Protein AF-A0A8J4USP8-F1 (afdb_monomer)

Foldseek 3Di:
DDDPDDDDDPVVVVVVVVVVVVVVVVVVVVVQFKDKDKDWDWDADPVGDIDIDIDIDIDTDDPVDDSDDDDDDDDD

Sequence (76 aa):
MLEHSISRSKGKDRVFTVLELFLCFFLTVSAKDTAFVEVVLFESSPNGDYTTYTTGLQGRFSRAGATISAEGEIVQ

Organism: Clarias magur (NCBI:txid1594786)

Nearest PDB structures (foldseek):
  7ane-assembly1_Ap  TM=4.676E-01  e=3.678E-01  Leishmania major
  6hiv-assembly1_BN  TM=4.801E-01  e=4.517E-01  Trypanosoma brucei brucei
  7am2-assembly1_Ap  TM=4.638E-01  e=9.602E-01  Leishmania tarentolae
  7aoi-assembly1_BN  TM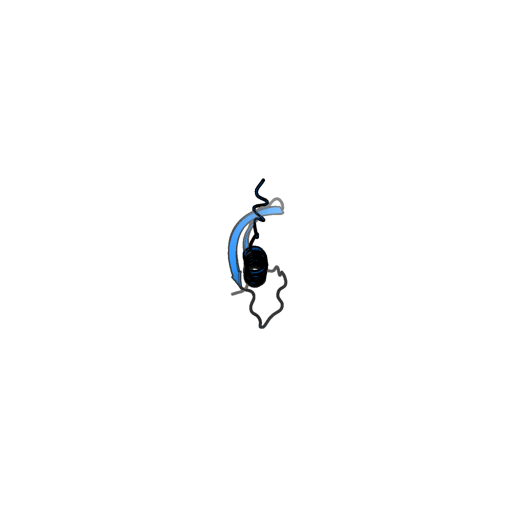=4.794E-01  e=1.353E+00  Trypanosoma brucei
  6yxx-assembly1_BN  TM=4.266E-01  e=7.299E-01  Trypanosoma brucei brucei

Mean predicted aligned error: 12.12 Å

Radius of gyration: 26.32 Å; Cα contacts (8 Å, |Δi|>4): 50; chains: 1; bounding box: 58×54×66 Å

Solvent-accessible surface area (backbone atoms only — not comparable to full-atom values): 5160 Å² total; per-residue (Å²): 136,87,85,80,79,80,82,76,74,77,66,63,61,58,54,50,53,51,51,53,52,51,51,54,52,53,53,55,61,61,57,73,38,58,33,81,44,75,48,74,47,75,46,78,45,98,88,72,50,72,52,75,52,77,48,82,47,78,53,65,56,58,87,92,56,80,90,67,90,85,86,79,86,90,82,136

Secondary structure (DSSP, 8-state):
---------THHHHHHHHHHHHHHHHHHHHHHTEEEEEEEEEEE-TTS-EEEEEEEEEEE--TTS-----------

S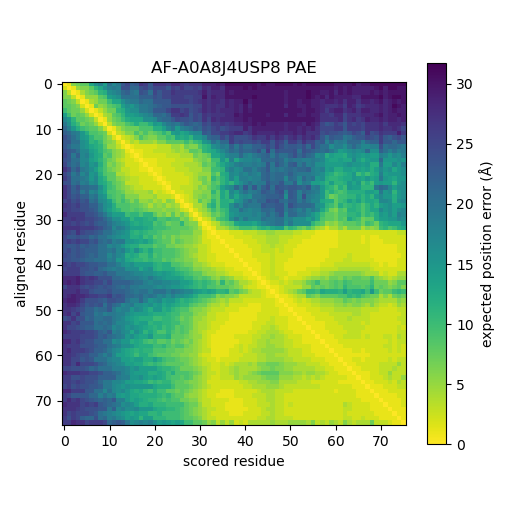tructure (mmCIF, N/CA/C/O backbone):
data_AF-A0A8J4USP8-F1
#
_entry.id   AF-A0A8J4USP8-F1
#
loop_
_atom_site.group_PDB
_atom_site.id
_atom_site.type_symbol
_atom_site.label_atom_id
_atom_site.label_alt_id
_atom_site.label_comp_id
_atom_site.label_asym_id
_atom_site.label_entity_id
_atom_site.label_seq_id
_atom_site.pdbx_PDB_ins_code
_atom_site.Cartn_x
_atom_site.Cartn_y
_atom_site.Cartn_z
_atom_site.occupancy
_atom_site.B_iso_or_equiv
_atom_site.auth_seq_id
_atom_site.auth_comp_id
_atom_site.auth_asym_id
_atom_site.auth_atom_id
_atom_site.pdbx_PDB_model_num
ATOM 1 N N . MET A 1 1 ? 40.889 40.380 -45.486 1.00 47.62 1 MET A N 1
ATOM 2 C CA . MET A 1 1 ? 39.937 40.390 -44.356 1.00 47.62 1 MET A CA 1
ATOM 3 C C . MET A 1 1 ? 39.393 38.970 -44.256 1.00 47.62 1 MET A C 1
ATOM 5 O O . MET A 1 1 ? 38.850 38.492 -45.238 1.00 47.62 1 MET A O 1
ATOM 9 N N . LEU A 1 2 ? 39.769 38.241 -43.201 1.00 43.25 2 LEU A N 1
ATOM 10 C CA . LEU A 1 2 ? 39.700 36.774 -43.093 1.00 43.25 2 LEU A CA 1
ATOM 11 C C . LEU A 1 2 ? 38.296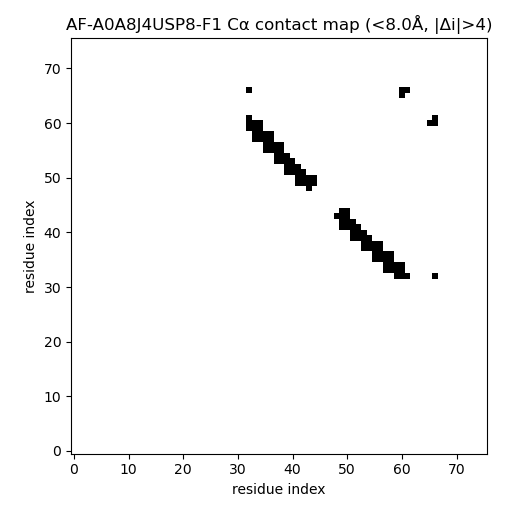 36.292 -42.686 1.00 43.25 2 LEU A C 1
ATOM 13 O O . LEU A 1 2 ? 37.859 36.568 -41.574 1.00 43.25 2 LEU A O 1
ATOM 17 N N . GLU A 1 3 ? 37.643 35.513 -43.548 1.00 49.38 3 GLU A N 1
ATOM 18 C CA . GLU A 1 3 ? 36.425 34.750 -43.235 1.00 49.38 3 GLU A CA 1
ATOM 19 C C . GLU A 1 3 ? 36.810 33.430 -42.540 1.00 49.38 3 GLU A C 1
ATOM 21 O O . GLU A 1 3 ? 37.015 32.397 -43.181 1.00 49.38 3 GLU A O 1
ATOM 26 N N . HIS A 1 4 ? 36.958 33.448 -41.212 1.00 49.88 4 HIS A N 1
ATOM 27 C CA . HIS A 1 4 ? 37.196 32.230 -40.434 1.00 49.88 4 HIS A CA 1
ATOM 28 C C . HIS A 1 4 ? 35.857 31.532 -40.154 1.00 49.88 4 HIS A C 1
ATOM 30 O O . HIS A 1 4 ? 35.186 31.781 -39.153 1.00 49.88 4 HIS A O 1
ATOM 36 N N . SER A 1 5 ? 35.459 30.661 -41.081 1.00 53.19 5 SER A N 1
ATOM 37 C CA . SER A 1 5 ? 34.256 29.832 -40.979 1.00 53.19 5 SER A CA 1
ATOM 38 C C . SER A 1 5 ? 34.395 28.834 -39.822 1.00 53.19 5 SER A C 1
ATOM 40 O O . SER A 1 5 ? 35.077 27.815 -39.931 1.00 53.19 5 SER A O 1
ATOM 42 N N . ILE A 1 6 ? 33.755 29.129 -38.690 1.00 60.41 6 ILE A N 1
ATOM 43 C CA . ILE A 1 6 ? 33.700 28.244 -37.521 1.00 60.41 6 ILE A CA 1
ATOM 44 C C . ILE A 1 6 ? 32.757 27.077 -37.839 1.00 60.41 6 ILE A C 1
ATOM 46 O O . ILE A 1 6 ? 31.534 27.184 -37.746 1.00 60.41 6 ILE A O 1
ATOM 50 N N . SER A 1 7 ? 33.339 25.937 -38.207 1.00 57.12 7 SER A N 1
ATOM 51 C CA . SER A 1 7 ? 32.628 24.664 -38.330 1.00 57.12 7 SER A CA 1
ATOM 52 C C . SER A 1 7 ? 32.254 24.145 -36.935 1.00 57.12 7 SER A C 1
ATOM 54 O O . SER A 1 7 ? 33.077 23.573 -36.217 1.00 57.12 7 SER A O 1
ATOM 56 N N . ARG A 1 8 ? 31.003 24.378 -36.510 1.00 59.75 8 ARG A N 1
ATOM 57 C CA . ARG A 1 8 ? 30.429 23.752 -35.308 1.00 59.75 8 ARG A CA 1
ATOM 58 C C . ARG A 1 8 ? 30.072 22.294 -35.611 1.00 59.75 8 ARG A C 1
ATOM 60 O O . ARG A 1 8 ? 29.196 22.001 -36.420 1.00 59.75 8 ARG A O 1
ATOM 67 N N . SER A 1 9 ? 30.765 21.390 -34.924 1.00 55.47 9 SER A N 1
ATOM 68 C CA . SER A 1 9 ? 30.551 19.942 -34.952 1.00 55.47 9 SER A CA 1
ATOM 69 C C . SER A 1 9 ? 29.109 19.562 -34.583 1.00 55.47 9 SER A C 1
ATOM 71 O O . SER A 1 9 ? 28.702 19.700 -33.433 1.00 55.47 9 SER A O 1
ATOM 73 N N . LYS A 1 10 ? 28.361 19.015 -35.553 1.00 58.06 10 LYS A N 1
ATOM 74 C CA . LYS A 1 10 ? 26.995 18.464 -35.402 1.00 58.06 10 LYS A CA 1
ATOM 75 C C . LYS A 1 10 ? 26.927 17.127 -34.640 1.00 58.06 10 LYS A C 1
ATOM 77 O O . LYS A 1 10 ? 25.865 16.515 -34.548 1.00 58.06 10 LYS A O 1
ATOM 82 N N . GLY A 1 11 ? 28.059 16.628 -34.140 1.00 57.25 11 GLY A N 1
ATOM 83 C CA . GLY A 1 11 ? 28.142 15.326 -33.470 1.00 57.25 11 GLY A CA 1
ATOM 84 C C . GLY A 1 11 ? 27.697 15.347 -32.007 1.00 57.25 11 GLY A C 1
ATOM 85 O O . GLY A 1 11 ? 27.230 14.331 -31.501 1.00 57.25 11 GLY A O 1
ATOM 86 N N . LYS A 1 12 ? 27.804 16.500 -31.333 1.00 54.06 12 LYS A N 1
ATOM 87 C CA . LYS A 1 12 ? 27.492 16.621 -29.900 1.00 54.06 12 LYS A CA 1
ATOM 88 C C . LYS A 1 12 ? 25.982 16.550 -29.623 1.00 54.06 12 LYS A C 1
ATOM 90 O O . LYS A 1 12 ? 25.576 15.958 -28.630 1.00 54.06 12 LYS A O 1
ATOM 95 N N . ASP A 1 13 ? 25.168 17.053 -30.547 1.00 66.19 13 ASP A N 1
ATOM 96 C CA . ASP A 1 13 ? 23.719 17.196 -30.364 1.00 66.19 13 ASP A CA 1
ATOM 97 C C . ASP A 1 13 ? 22.993 15.843 -30.433 1.00 66.19 13 ASP A C 1
ATOM 99 O O . ASP A 1 13 ? 22.115 15.556 -29.627 1.00 66.19 13 ASP A O 1
ATOM 103 N N . ARG A 1 14 ? 23.414 14.950 -31.341 1.00 70.06 14 ARG A N 1
ATOM 104 C CA . ARG A 1 14 ? 22.776 13.633 -31.525 1.00 70.06 14 ARG A CA 1
ATOM 105 C C . ARG A 1 14 ? 23.054 12.676 -30.370 1.00 70.06 14 ARG A C 1
ATOM 107 O O . ARG A 1 14 ? 22.177 11.907 -29.994 1.00 70.06 14 ARG A O 1
ATOM 114 N N . VAL A 1 15 ? 24.266 12.721 -29.815 1.00 77.69 15 VAL A N 1
ATOM 115 C CA . VAL A 1 15 ? 24.648 11.900 -28.656 1.00 77.69 15 VAL A CA 1
ATOM 116 C C . VAL A 1 15 ? 23.877 12.346 -27.417 1.00 77.69 15 VAL A C 1
ATOM 118 O O . VAL A 1 15 ? 23.404 11.501 -26.665 1.00 77.69 15 VAL A O 1
ATOM 121 N N . PHE A 1 16 ? 23.689 13.658 -27.244 1.00 78.56 16 PHE A N 1
ATOM 122 C CA . PHE A 1 16 ? 22.918 14.210 -26.134 1.00 78.56 16 PHE A CA 1
ATOM 123 C C . PHE A 1 16 ? 21.441 13.808 -26.215 1.00 78.56 16 PHE A C 1
ATOM 125 O O . PHE A 1 16 ? 20.901 13.305 -25.237 1.00 78.56 16 PHE A O 1
ATOM 132 N N . THR A 1 17 ? 20.820 13.905 -27.396 1.00 78.56 17 THR A N 1
ATOM 133 C CA . THR A 1 17 ? 19.430 13.459 -27.604 1.00 78.56 17 THR A CA 1
ATOM 134 C C . THR A 1 17 ? 19.247 11.959 -27.356 1.00 78.56 17 THR A C 1
ATOM 136 O O . THR A 1 17 ? 18.262 11.549 -26.749 1.00 78.56 17 THR A O 1
ATOM 139 N N . VAL A 1 18 ? 20.187 11.119 -27.805 1.00 83.69 18 VAL A N 1
ATOM 140 C CA . VAL A 1 18 ? 20.119 9.668 -27.562 1.00 83.69 18 VAL A CA 1
ATOM 141 C C . VAL A 1 18 ? 20.277 9.356 -26.075 1.00 83.69 18 VAL A C 1
ATOM 143 O O . VAL A 1 18 ? 19.534 8.528 -25.558 1.00 83.69 18 VAL A O 1
ATOM 146 N N . LEU A 1 19 ? 21.196 10.033 -25.382 1.00 84.62 19 LEU A N 1
ATOM 147 C CA . LEU A 1 19 ? 21.406 9.870 -23.943 1.00 84.62 19 LEU A CA 1
ATOM 148 C C . LEU A 1 19 ? 20.173 10.295 -23.132 1.00 84.62 19 LEU A C 1
ATOM 150 O O . LEU A 1 19 ? 19.768 9.583 -22.217 1.00 84.62 19 LEU A O 1
ATOM 154 N N . GLU A 1 20 ? 19.558 11.419 -23.491 1.00 83.31 20 GLU A N 1
ATOM 155 C CA . GLU A 1 20 ? 18.345 11.935 -22.852 1.00 83.31 20 GLU A CA 1
ATOM 156 C C . GLU A 1 20 ? 17.159 10.977 -23.048 1.00 83.31 20 GLU A C 1
ATOM 158 O O . GLU A 1 20 ? 16.462 10.632 -22.092 1.00 83.31 20 GLU A O 1
ATOM 163 N N . LEU A 1 21 ? 16.993 10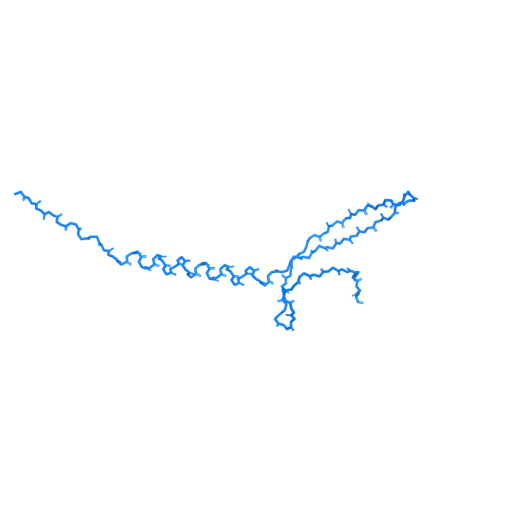.444 -24.265 1.00 82.94 21 LEU A N 1
ATOM 164 C CA . LEU A 1 21 ? 15.983 9.428 -24.561 1.00 82.94 21 LEU A CA 1
ATOM 165 C C . LEU A 1 21 ? 16.212 8.148 -23.746 1.00 82.94 21 LEU A C 1
ATOM 167 O O . LEU A 1 21 ? 15.264 7.587 -23.197 1.00 82.94 21 LEU A O 1
ATOM 171 N N . PHE A 1 22 ? 17.466 7.701 -23.645 1.00 82.50 22 PHE A N 1
ATOM 172 C CA . PHE A 1 22 ? 17.831 6.510 -22.879 1.00 82.50 22 PHE A CA 1
ATOM 173 C C . PHE A 1 22 ? 17.528 6.688 -21.388 1.00 82.50 22 PHE A C 1
ATOM 175 O O . PHE A 1 22 ? 16.953 5.796 -20.765 1.00 82.50 22 PHE A O 1
ATOM 182 N N . LEU A 1 23 ? 17.845 7.857 -20.826 1.00 82.31 23 LEU A N 1
ATOM 183 C CA . LEU A 1 23 ? 17.571 8.181 -19.428 1.00 82.31 23 LEU A CA 1
ATOM 184 C C . LEU A 1 23 ? 16.062 8.186 -19.136 1.00 82.31 23 LEU A C 1
ATOM 186 O O . LEU A 1 23 ? 15.621 7.545 -18.183 1.00 82.31 23 LEU A O 1
ATOM 190 N N . CYS A 1 24 ? 15.256 8.826 -19.988 1.00 78.56 24 CYS A N 1
ATOM 191 C CA . CYS A 1 24 ? 13.795 8.822 -19.862 1.00 78.56 24 CYS A CA 1
ATOM 192 C C . CYS A 1 24 ? 13.209 7.402 -19.937 1.00 78.56 24 CYS A C 1
ATOM 194 O O . CYS A 1 24 ? 12.300 7.054 -19.178 1.00 78.56 24 CYS A O 1
ATOM 196 N N . PHE A 1 25 ? 13.743 6.550 -20.815 1.00 71.31 25 PHE A N 1
ATOM 197 C CA . PHE A 1 25 ? 13.274 5.170 -20.949 1.00 71.31 25 PHE A CA 1
ATOM 198 C C . PHE A 1 25 ? 13.608 4.326 -19.711 1.00 71.31 25 PHE A C 1
ATOM 200 O O . PHE A 1 25 ? 12.765 3.585 -19.211 1.00 71.31 25 PHE A O 1
ATOM 207 N N . PHE A 1 26 ? 14.813 4.478 -19.162 1.00 68.44 26 PHE A N 1
ATOM 208 C CA . PHE A 1 26 ? 15.211 3.777 -17.940 1.00 68.44 26 PHE A CA 1
ATOM 209 C C . PHE A 1 26 ? 14.396 4.218 -16.718 1.00 68.44 26 PHE A C 1
ATOM 211 O O . PHE A 1 26 ? 13.949 3.373 -15.939 1.00 68.44 26 PHE A O 1
ATOM 218 N N . LEU A 1 27 ? 14.147 5.521 -16.573 1.00 66.81 27 LEU A N 1
ATOM 219 C CA . LEU A 1 27 ? 13.348 6.060 -15.470 1.00 66.81 27 LEU A CA 1
ATOM 220 C C . LEU A 1 27 ? 11.888 5.582 -15.525 1.00 66.81 27 LEU A C 1
ATOM 222 O O . LEU A 1 27 ? 11.332 5.190 -14.500 1.00 66.81 27 LEU A O 1
ATOM 226 N N . THR A 1 28 ? 11.276 5.552 -16.713 1.00 64.06 28 THR A N 1
ATOM 227 C CA . THR A 1 28 ? 9.883 5.092 -16.875 1.00 64.06 28 THR A CA 1
ATOM 228 C C . THR A 1 28 ? 9.716 3.598 -16.597 1.00 64.06 28 THR A C 1
ATOM 230 O O . THR A 1 28 ? 8.733 3.203 -15.970 1.00 64.06 28 THR A O 1
ATOM 233 N N . VAL A 1 29 ? 10.684 2.767 -16.997 1.00 65.31 29 VAL A N 1
ATOM 234 C CA . VAL A 1 29 ? 10.685 1.328 -16.687 1.00 65.31 29 VAL A CA 1
ATOM 235 C C . VAL A 1 29 ? 10.838 1.085 -15.185 1.00 65.31 29 VAL A C 1
ATOM 237 O O . VAL A 1 29 ? 10.136 0.240 -14.636 1.00 65.31 29 VAL A O 1
ATOM 240 N N . SER A 1 30 ? 11.702 1.841 -14.503 1.00 62.97 30 SER A N 1
ATOM 241 C CA . SER A 1 30 ? 11.909 1.671 -13.061 1.00 62.97 30 SER A CA 1
ATOM 242 C C . SER A 1 30 ? 10.715 2.129 -12.221 1.00 62.97 30 SER A C 1
ATOM 244 O O . SER A 1 30 ? 10.473 1.550 -11.166 1.00 62.97 30 SER A O 1
ATOM 246 N N . ALA A 1 31 ? 9.976 3.155 -12.654 1.00 63.91 31 ALA A N 1
ATOM 247 C CA . ALA A 1 31 ? 8.838 3.680 -11.898 1.00 63.91 31 ALA A CA 1
ATOM 248 C C . ALA A 1 31 ? 7.597 2.775 -11.969 1.00 63.91 31 ALA A C 1
ATOM 250 O O . ALA A 1 31 ? 6.800 2.748 -11.036 1.00 63.91 31 ALA A O 1
ATOM 251 N N . LYS A 1 32 ? 7.426 2.032 -13.069 1.00 71.19 32 LYS A N 1
ATOM 252 C CA . LYS A 1 32 ? 6.193 1.282 -13.349 1.00 71.19 32 LYS A CA 1
ATOM 253 C C . LYS A 1 32 ? 5.998 0.050 -12.460 1.00 71.19 32 LYS A C 1
ATOM 255 O O . LYS A 1 32 ? 4.869 -0.395 -12.282 1.00 71.19 32 LYS A O 1
ATOM 260 N N . ASP A 1 33 ? 7.083 -0.472 -11.895 1.00 84.56 33 ASP A N 1
ATOM 261 C CA . ASP A 1 33 ? 7.049 -1.680 -11.071 1.00 84.56 33 ASP A CA 1
ATOM 262 C C . ASP A 1 33 ? 6.958 -1.383 -9.571 1.00 84.56 33 ASP A C 1
ATOM 264 O O . ASP A 1 33 ? 6.732 -2.313 -8.802 1.00 84.56 33 ASP A O 1
ATOM 268 N N . THR A 1 34 ? 7.155 -0.139 -9.126 1.00 92.56 34 THR A N 1
ATOM 269 C CA . THR A 1 34 ? 7.142 0.194 -7.695 1.00 92.56 34 THR A CA 1
ATOM 270 C C . THR A 1 34 ? 5.713 0.190 -7.160 1.00 92.56 34 THR A C 1
ATOM 272 O O . THR A 1 34 ? 4.846 0.887 -7.684 1.00 92.56 34 THR A O 1
ATOM 275 N N . ALA A 1 35 ? 5.478 -0.569 -6.091 1.00 95.31 35 ALA A N 1
ATOM 276 C CA . ALA A 1 35 ? 4.215 -0.581 -5.362 1.00 95.31 35 ALA A CA 1
ATOM 277 C C . ALA A 1 35 ? 4.396 0.147 -4.027 1.00 95.31 35 ALA A C 1
ATOM 279 O O . ALA A 1 35 ? 5.259 -0.226 -3.231 1.00 95.31 35 ALA A O 1
ATOM 280 N N . PHE A 1 36 ? 3.581 1.167 -3.776 1.00 96.44 36 PHE A N 1
ATOM 281 C CA . PHE A 1 36 ? 3.479 1.788 -2.459 1.00 96.44 36 PHE A CA 1
ATOM 282 C C . PHE A 1 36 ? 2.405 1.058 -1.661 1.00 96.44 36 PHE A C 1
ATOM 284 O O . PHE A 1 36 ? 1.318 0.808 -2.180 1.00 96.44 36 PHE A O 1
ATOM 291 N N . VAL A 1 37 ? 2.727 0.690 -0.424 1.00 97.88 37 VAL A N 1
ATOM 292 C CA . VAL A 1 37 ? 1.822 -0.038 0.466 1.00 97.88 37 VAL A CA 1
ATOM 293 C C . VAL A 1 37 ? 1.673 0.767 1.743 1.00 97.88 37 VAL A C 1
ATOM 295 O O . VAL A 1 37 ? 2.659 1.032 2.425 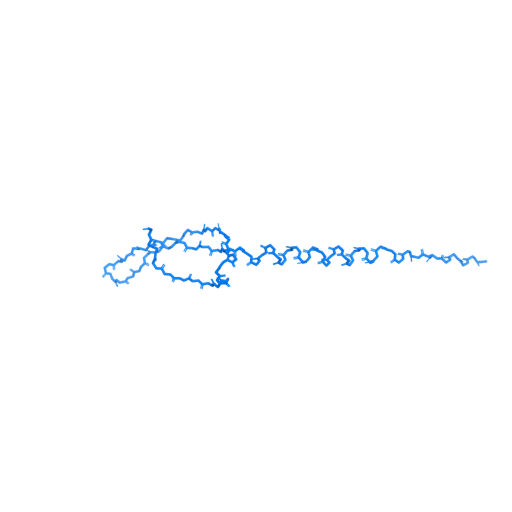1.00 97.88 37 VAL A O 1
ATOM 298 N N . GLU A 1 38 ? 0.446 1.142 2.071 1.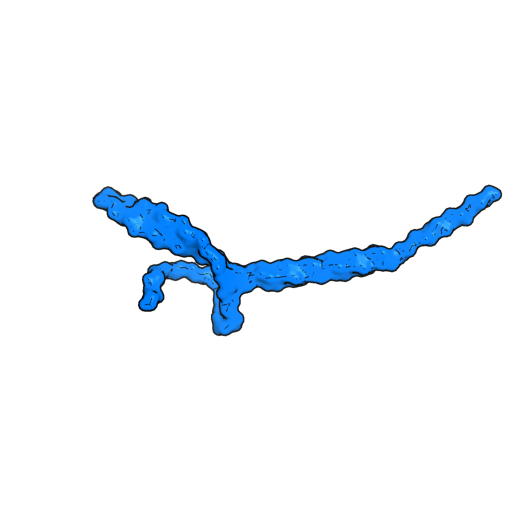00 98.38 38 GLU A N 1
ATOM 299 C CA . GLU A 1 38 ? 0.118 1.762 3.349 1.00 98.38 38 GLU A CA 1
ATOM 300 C C . GLU A 1 38 ? -0.602 0.736 4.219 1.00 98.38 38 GLU A C 1
ATOM 302 O O . GLU A 1 38 ? -1.638 0.195 3.839 1.00 98.38 38 GLU A O 1
ATOM 307 N N . VAL A 1 39 ? -0.027 0.445 5.384 1.00 98.12 39 VAL A N 1
ATOM 308 C CA . VAL A 1 39 ? -0.656 -0.405 6.396 1.00 98.12 39 VAL A CA 1
ATOM 309 C C . VAL A 1 39 ? -1.343 0.506 7.396 1.0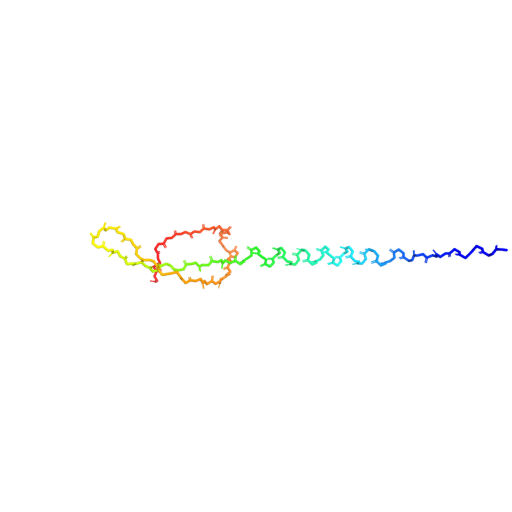0 98.12 39 VAL A C 1
ATOM 311 O O . VAL A 1 39 ? -0.684 1.330 8.033 1.00 98.12 39 VAL A O 1
ATOM 314 N N . VAL A 1 40 ? -2.658 0.349 7.528 1.00 98.19 40 VAL A N 1
ATOM 3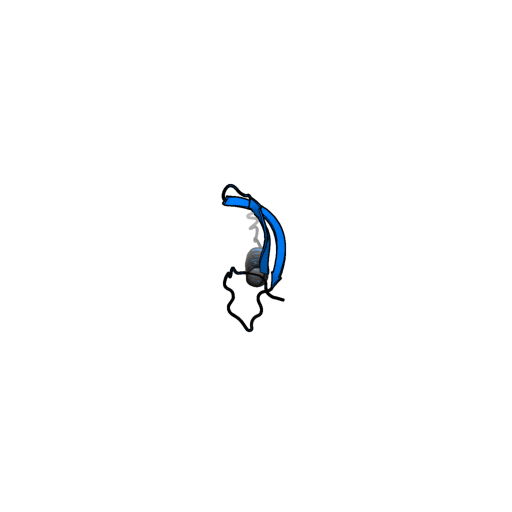15 C CA . VAL A 1 40 ? -3.490 1.156 8.421 1.00 98.19 40 VAL A CA 1
ATOM 316 C C . VAL A 1 40 ? -3.908 0.308 9.614 1.00 98.19 40 VAL A C 1
ATOM 318 O O . VAL A 1 40 ? -4.693 -0.629 9.480 1.00 98.19 40 VAL A O 1
ATOM 321 N N . LEU A 1 41 ? -3.391 0.652 10.790 1.00 97.94 41 LEU A N 1
ATOM 322 C CA . LEU A 1 41 ? -3.930 0.179 12.062 1.00 97.94 41 LEU A CA 1
ATOM 323 C C . LEU A 1 41 ? -5.027 1.149 12.493 1.00 97.94 41 LEU A C 1
ATOM 325 O O . LEU A 1 41 ? -4.834 2.361 12.391 1.00 97.94 41 LEU A O 1
ATOM 329 N N . PHE A 1 42 ? -6.160 0.646 12.975 1.00 96.88 42 PHE A N 1
ATOM 330 C CA . PHE A 1 42 ? -7.255 1.492 13.439 1.00 96.88 42 PHE A CA 1
ATOM 331 C C . PHE A 1 42 ? -7.784 1.046 14.802 1.00 96.88 42 PHE A C 1
ATOM 333 O O . PHE A 1 42 ? -7.883 -0.145 15.090 1.00 96.88 42 PHE A O 1
ATOM 340 N N . GLU A 1 43 ? -8.165 2.023 15.618 1.00 97.75 43 GLU A N 1
ATOM 341 C CA . GLU A 1 43 ? -8.864 1.842 16.888 1.00 97.75 43 GLU A CA 1
ATOM 342 C C . GLU A 1 43 ? -10.197 2.591 16.826 1.00 97.75 43 GLU A C 1
ATOM 344 O O . GLU A 1 43 ? -10.227 3.783 16.520 1.00 97.75 43 GLU A O 1
ATOM 349 N N . SER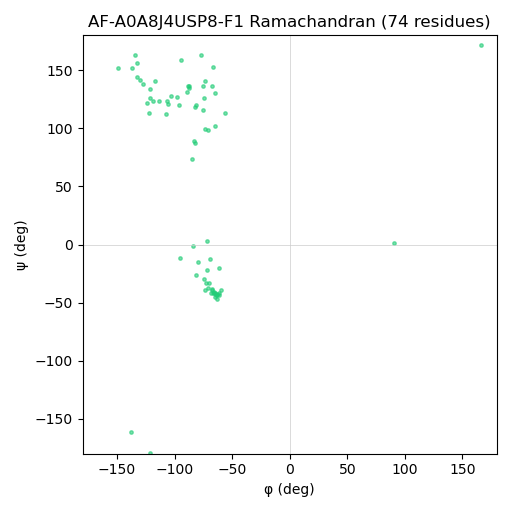 A 1 44 ? -11.306 1.900 17.098 1.00 95.94 44 SER A N 1
ATOM 350 C CA . SER A 1 44 ? -12.636 2.516 17.164 1.00 95.94 44 SER A CA 1
ATOM 351 C C . SER A 1 44 ? -12.919 3.060 18.562 1.00 95.94 44 SER A C 1
ATOM 353 O O . SER A 1 44 ? -12.741 2.338 19.549 1.00 95.94 44 SER A O 1
ATOM 355 N N . SER A 1 45 ? -13.445 4.275 18.664 1.00 93.69 45 SER A N 1
ATOM 356 C CA . SER A 1 45 ? -13.901 4.853 19.929 1.00 93.69 45 SER A CA 1
ATOM 357 C C . SER A 1 45 ? -15.407 4.636 20.160 1.00 93.69 45 SER A C 1
ATOM 359 O O . SER A 1 45 ? -16.167 4.422 19.215 1.00 93.69 45 SER A O 1
ATOM 361 N N . PRO A 1 46 ? -15.894 4.709 21.418 1.00 93.31 46 PRO A N 1
ATOM 362 C CA . PRO A 1 46 ? -17.311 4.483 21.744 1.00 93.31 46 PRO A CA 1
ATOM 363 C C . PRO A 1 46 ? -18.296 5.457 21.082 1.00 93.31 46 PRO A C 1
ATOM 365 O O . PRO A 1 46 ? -19.486 5.174 21.000 1.00 93.31 46 PRO A O 1
ATOM 368 N N . ASN A 1 47 ? -17.813 6.616 20.635 1.00 93.38 47 ASN A N 1
ATOM 369 C CA . ASN A 1 47 ? -18.585 7.601 19.880 1.00 93.38 47 ASN A CA 1
ATOM 370 C C . ASN A 1 47 ? -18.648 7.293 18.367 1.00 93.38 47 ASN A C 1
ATOM 372 O O . ASN A 1 47 ? -19.312 8.029 17.645 1.00 93.38 47 ASN A O 1
ATOM 376 N N . GLY A 1 48 ? -18.001 6.218 17.903 1.00 92.62 48 GLY A N 1
ATOM 377 C CA . GLY A 1 48 ? -18.002 5.780 16.505 1.00 92.62 48 GLY A CA 1
ATOM 378 C C . GLY A 1 48 ? -16.881 6.360 15.640 1.00 92.62 48 GLY A C 1
ATOM 379 O O . GLY A 1 48 ? -16.828 6.039 14.455 1.00 92.62 48 GLY A O 1
ATOM 380 N N . ASP A 1 49 ? -15.992 7.178 16.208 1.00 96.62 49 ASP A N 1
ATOM 381 C CA . ASP A 1 49 ? -14.818 7.673 15.487 1.00 96.62 49 ASP A CA 1
ATOM 382 C C . ASP A 1 49 ? -13.725 6.595 15.398 1.00 96.62 49 ASP A C 1
ATOM 384 O O . ASP A 1 49 ? -13.715 5.608 16.139 1.00 96.62 49 ASP A O 1
ATOM 388 N N . TYR A 1 50 ? -12.774 6.805 14.488 1.00 96.62 50 TYR A N 1
ATOM 389 C CA . TYR A 1 50 ? -11.597 5.957 14.336 1.00 96.62 50 TYR A CA 1
ATOM 390 C C . TYR A 1 50 ? -10.328 6.777 14.527 1.00 96.62 50 TYR A C 1
ATOM 392 O O . TYR A 1 50 ? -10.164 7.840 13.927 1.00 96.62 50 TYR A O 1
ATOM 400 N N . THR A 1 51 ? -9.401 6.248 15.319 1.00 96.94 51 THR A N 1
ATOM 401 C CA . THR A 1 51 ? -8.009 6.707 15.334 1.00 96.94 51 THR A CA 1
ATOM 402 C C . THR A 1 51 ? -7.190 5.775 14.457 1.00 96.94 51 THR A C 1
ATOM 404 O O . THR A 1 51 ? -7.246 4.562 14.643 1.00 96.94 51 THR A O 1
ATOM 407 N N . THR A 1 52 ? -6.440 6.320 13.498 1.00 97.81 52 THR A N 1
ATOM 408 C CA . THR A 1 52 ? -5.644 5.528 12.551 1.00 97.81 52 THR A CA 1
ATOM 409 C C . THR A 1 52 ? -4.154 5.797 12.691 1.00 97.81 52 THR A C 1
ATOM 411 O O . THR A 1 52 ? -3.735 6.949 12.809 1.00 97.81 52 THR A O 1
ATOM 414 N N . TYR A 1 53 ? -3.353 4.744 12.573 1.00 97.50 53 TYR A N 1
ATOM 415 C CA . TYR A 1 53 ? -1.897 4.803 12.530 1.00 97.50 53 TYR A CA 1
ATOM 416 C C . TYR A 1 53 ? -1.416 4.170 11.225 1.00 97.50 53 TYR A C 1
ATOM 418 O O . TYR A 1 53 ? -1.568 2.965 11.018 1.00 97.50 53 TYR A O 1
ATOM 426 N N . THR A 1 54 ? -0.840 4.990 10.345 1.00 98.06 54 THR A N 1
ATOM 427 C CA . THR A 1 54 ? -0.428 4.563 9.003 1.00 98.06 54 THR A CA 1
ATOM 428 C C . THR A 1 54 ? 1.077 4.360 8.935 1.00 98.06 54 THR A C 1
ATOM 430 O O . THR A 1 54 ? 1.852 5.255 9.274 1.00 98.06 54 THR A O 1
ATOM 433 N N . THR A 1 55 ? 1.497 3.193 8.452 1.00 98.44 55 THR A N 1
ATOM 434 C CA . THR A 1 55 ? 2.899 2.899 8.136 1.00 98.44 55 THR A CA 1
ATOM 435 C C . THR A 1 55 ? 3.060 2.711 6.633 1.00 98.44 55 THR A C 1
ATOM 437 O O . THR A 1 55 ? 2.406 1.856 6.040 1.00 98.44 55 THR A O 1
ATOM 440 N N . GLY A 1 56 ? 3.944 3.499 6.021 1.00 97.94 56 GLY A N 1
ATOM 441 C CA . GLY A 1 56 ? 4.271 3.397 4.600 1.00 97.94 56 GLY A CA 1
ATOM 442 C C . GLY A 1 56 ? 5.402 2.405 4.331 1.00 97.94 56 GLY A C 1
ATOM 443 O O . GLY A 1 56 ? 6.428 2.412 5.013 1.00 97.94 56 GLY A O 1
ATOM 444 N N . LEU A 1 57 ? 5.228 1.580 3.305 1.00 97.69 57 LEU A N 1
ATOM 445 C CA . LEU A 1 57 ? 6.176 0.580 2.825 1.00 97.69 57 LEU A CA 1
ATOM 446 C C . LEU A 1 57 ? 6.285 0.654 1.296 1.00 97.69 57 LEU A C 1
ATOM 448 O O . LEU A 1 57 ? 5.422 1.206 0.609 1.00 97.69 57 LEU A O 1
ATOM 452 N N . GLN A 1 58 ? 7.350 0.067 0.753 1.00 96.19 58 GLN A N 1
ATOM 453 C CA . GLN A 1 58 ? 7.541 -0.068 -0.689 1.00 96.19 58 GLN A CA 1
ATOM 454 C C . GLN A 1 58 ? 7.822 -1.521 -1.053 1.00 96.19 58 GLN A C 1
ATOM 456 O O . GLN A 1 58 ? 8.596 -2.212 -0.391 1.00 96.19 58 GLN A O 1
ATOM 461 N N . GLY A 1 59 ? 7.202 -1.961 -2.138 1.00 94.50 59 GLY A N 1
ATOM 462 C CA . GLY A 1 59 ? 7.418 -3.258 -2.753 1.00 94.50 59 GLY A CA 1
ATOM 463 C C . GLY A 1 59 ? 7.477 -3.133 -4.269 1.00 94.50 59 GLY A C 1
ATOM 464 O O . GLY A 1 59 ? 7.676 -2.049 -4.825 1.00 94.50 59 GLY A O 1
ATOM 465 N N . ARG A 1 60 ? 7.289 -4.259 -4.956 1.00 95.00 60 ARG A N 1
ATOM 466 C CA . ARG A 1 60 ? 7.194 -4.294 -6.415 1.00 95.00 60 ARG A CA 1
ATOM 467 C C . ARG A 1 60 ? 5.976 -5.076 -6.864 1.00 95.00 60 ARG A C 1
ATOM 469 O O . ARG A 1 60 ? 5.682 -6.132 -6.306 1.00 95.00 60 ARG A O 1
ATOM 476 N N . PHE A 1 61 ? 5.323 -4.601 -7.916 1.00 95.19 61 PHE A N 1
ATOM 477 C CA . PHE A 1 61 ? 4.321 -5.385 -8.621 1.00 95.19 61 PHE A CA 1
ATOM 478 C C . PHE A 1 61 ? 4.979 -6.598 -9.285 1.00 95.19 61 PHE A C 1
ATOM 480 O O . PHE A 1 61 ? 5.982 -6.486 -9.992 1.00 95.19 61 PHE A O 1
ATOM 487 N N . SER A 1 62 ? 4.398 -7.776 -9.067 1.00 93.25 62 SER A N 1
ATOM 488 C CA . SER A 1 62 ? 4.779 -8.975 -9.809 1.00 93.25 62 SER A CA 1
ATOM 489 C C . SER A 1 62 ? 4.245 -8.900 -11.236 1.00 93.25 62 SER A C 1
ATOM 491 O O . SER A 1 62 ? 3.096 -8.529 -11.461 1.00 93.25 62 SER A O 1
ATOM 493 N N . ARG A 1 63 ? 5.046 -9.359 -12.202 1.00 90.75 63 ARG A N 1
ATOM 494 C CA . ARG A 1 63 ? 4.628 -9.484 -13.609 1.00 90.75 63 ARG A CA 1
ATOM 495 C C . ARG A 1 63 ? 3.580 -10.579 -13.840 1.00 90.75 63 ARG A C 1
ATOM 497 O O . ARG A 1 63 ? 3.033 -10.655 -14.933 1.00 90.75 63 ARG A O 1
ATOM 504 N N . ALA A 1 64 ? 3.346 -11.445 -12.851 1.00 94.75 64 ALA A N 1
ATOM 505 C CA . ALA A 1 64 ? 2.354 -12.517 -12.928 1.00 94.75 64 ALA A CA 1
ATOM 506 C C . ALA A 1 64 ? 0.913 -12.031 -12.678 1.00 94.75 64 ALA A C 1
ATOM 508 O O . ALA A 1 64 ? -0.026 -12.764 -12.975 1.00 94.75 64 ALA A O 1
ATOM 509 N N . GLY A 1 65 ? 0.737 -10.826 -12.125 1.00 92.12 65 GLY A N 1
ATOM 510 C CA . GLY A 1 65 ? -0.564 -10.238 -11.809 1.00 92.12 65 GLY A CA 1
ATOM 511 C C . GLY A 1 65 ? -0.795 -8.900 -12.511 1.00 92.12 65 GLY A C 1
ATOM 512 O O . GLY A 1 65 ? 0.048 -8.415 -13.265 1.00 92.12 65 GLY A O 1
ATOM 513 N N . ALA A 1 66 ? -1.954 -8.296 -12.252 1.00 93.00 66 ALA A N 1
ATOM 514 C CA . ALA A 1 66 ? -2.271 -6.963 -12.747 1.00 93.00 66 ALA A CA 1
ATOM 515 C C . ALA A 1 66 ? -1.525 -5.882 -11.942 1.00 93.00 66 ALA A C 1
ATOM 517 O O . ALA A 1 66 ? -1.484 -5.924 -10.714 1.00 93.00 66 ALA A O 1
ATOM 518 N N . THR A 1 67 ? -0.970 -4.885 -12.634 1.00 94.38 67 THR A N 1
ATOM 519 C CA . THR A 1 67 ? -0.380 -3.680 -12.024 1.00 94.38 67 THR A CA 1
ATOM 520 C C . THR A 1 67 ? -1.482 -2.656 -11.760 1.00 94.38 67 THR A C 1
ATOM 522 O O . THR A 1 67 ? -1.641 -1.691 -12.507 1.00 94.38 67 THR A O 1
ATOM 525 N N . ILE A 1 68 ? -2.297 -2.918 -10.739 1.00 93.81 68 ILE A N 1
ATOM 526 C CA . ILE A 1 68 ? -3.412 -2.061 -10.321 1.00 93.81 68 ILE A CA 1
ATOM 527 C C . ILE A 1 68 ? -3.379 -1.855 -8.807 1.00 93.81 68 ILE A C 1
ATOM 529 O O . ILE A 1 68 ? -2.829 -2.680 -8.079 1.00 93.81 68 ILE A O 1
ATOM 533 N N . SER A 1 69 ? -3.982 -0.768 -8.334 1.00 96.00 69 SER A N 1
ATOM 534 C CA . SER A 1 69 ? -4.194 -0.553 -6.902 1.00 96.00 69 SER A CA 1
ATOM 535 C C . SER A 1 69 ? -5.179 -1.574 -6.329 1.00 96.00 69 SER A C 1
ATOM 537 O O . SER A 1 69 ? -6.062 -2.062 -7.036 1.00 96.00 69 SER A O 1
ATOM 539 N N . ALA A 1 70 ? -5.043 -1.857 -5.037 1.00 96.31 70 ALA A N 1
ATOM 540 C CA . ALA A 1 70 ? -5.971 -2.677 -4.273 1.00 96.31 70 ALA A CA 1
ATOM 541 C C . ALA A 1 70 ? -5.998 -2.210 -2.813 1.00 96.31 70 ALA A C 1
ATOM 543 O O . ALA A 1 70 ? -5.001 -1.697 -2.306 1.00 96.31 70 ALA A O 1
ATOM 544 N N . GLU A 1 71 ? -7.132 -2.423 -2.155 1.00 97.94 71 GLU A N 1
ATOM 545 C CA . GLU A 1 71 ? -7.354 -2.155 -0.735 1.00 97.94 71 GLU A CA 1
ATOM 546 C C . GLU A 1 71 ? -8.129 -3.324 -0.114 1.00 97.94 71 GLU A C 1
ATOM 548 O O . GLU A 1 71 ? -8.869 -4.024 -0.811 1.00 97.94 71 GLU A O 1
ATOM 553 N N . GLY A 1 72 ? -7.937 -3.565 1.182 1.00 98.00 72 GLY A N 1
ATOM 554 C CA . GLY A 1 72 ? -8.615 -4.646 1.891 1.00 98.00 72 GLY A CA 1
ATOM 555 C C . GLY A 1 72 ? -8.005 -4.952 3.256 1.00 98.00 72 GLY A C 1
ATOM 556 O O . GLY A 1 72 ? -6.946 -4.436 3.614 1.00 98.00 72 GLY A O 1
ATOM 557 N N . GLU A 1 73 ? -8.690 -5.808 4.012 1.00 97.94 73 GLU A N 1
ATOM 558 C CA . GLU A 1 73 ? -8.182 -6.354 5.271 1.00 97.94 73 GLU A CA 1
ATOM 559 C C . GLU A 1 73 ? -6.988 -7.287 5.012 1.00 97.94 73 GLU A C 1
ATOM 561 O O . GLU A 1 73 ? -7.002 -8.101 4.085 1.00 97.94 73 GLU A O 1
ATOM 566 N N . ILE A 1 74 ? -5.944 -7.166 5.834 1.00 96.75 74 ILE A N 1
ATOM 567 C CA . ILE A 1 74 ? -4.746 -8.003 5.733 1.00 96.75 74 ILE A CA 1
ATOM 568 C C . ILE A 1 74 ? -5.021 -9.346 6.416 1.00 96.75 74 ILE A C 1
ATOM 570 O O . ILE A 1 74 ? -5.258 -9.394 7.620 1.00 96.75 74 ILE A O 1
ATOM 574 N N . VAL A 1 75 ? -4.917 -10.438 5.655 1.00 97.69 75 VAL A N 1
ATOM 575 C CA . VAL A 1 75 ? -5.014 -11.821 6.148 1.00 97.69 75 VAL A CA 1
ATOM 576 C C . VAL A 1 75 ? -3.689 -12.530 5.860 1.00 97.69 75 VAL A C 1
ATOM 578 O O . VAL A 1 75 ? -3.245 -12.537 4.710 1.00 97.69 75 VAL A O 1
ATOM 581 N N . GLN A 1 76 ? -3.046 -13.077 6.898 1.00 95.38 76 GLN A N 1
ATOM 582 C CA . GLN A 1 76 ? -1.738 -13.744 6.816 1.00 95.38 76 GLN A CA 1
ATOM 583 C C . GLN A 1 76 ? -1.858 -15.264 6.680 1.00 95.38 76 GLN A C 1
ATOM 585 O O . GLN A 1 76 ? -2.712 -15.853 7.379 1.00 95.38 76 GLN A O 1
#

pLDDT: mean 83.39, std 16.48, range [43.25, 98.44]